Protein AF-A0A1H6I3E4-F1 (afdb_monomer_lite)

pLDDT: mean 81.03, std 18.23, range [47.19, 98.0]

Secondary structure (DSSP, 8-state):
------------TTSSTTPPPPHHHHHT-HHHHHHHHHTT--HHHHHHHHHHHHHHHHTT-

Sequence (61 aa):
MAHRIPMTTQTAPFARAGDEPTLTDLLADPVLHALLRCDRLSEGDLRTAIERGRAALRQRG

Organism: Magnetospirillum fulvum (NCBI:txid1082)

Structure (mmCIF, N/CA/C/O backbone):
data_AF-A0A1H6I3E4-F1
#
_entry.id   AF-A0A1H6I3E4-F1
#
loop_
_atom_site.group_PDB
_atom_site.id
_atom_site.type_symbol
_atom_site.label_atom_id
_atom_site.label_alt_id
_atom_site.label_comp_id
_atom_site.label_asym_id
_atom_site.label_entity_id
_atom_site.label_seq_id
_atom_site.pdbx_PDB_ins_code
_atom_site.Cartn_x
_atom_site.Cartn_y
_atom_site.Cartn_z
_atom_site.occupancy
_atom_site.B_iso_or_equiv
_atom_site.auth_seq_id
_atom_site.auth_comp_id
_atom_site.auth_asym_id
_atom_site.auth_atom_id
_atom_site.pdbx_PDB_model_num
ATOM 1 N N . MET A 1 1 ? 31.334 -18.767 -22.776 1.00 47.19 1 MET A N 1
ATOM 2 C CA . MET A 1 1 ? 30.519 -17.727 -23.440 1.00 47.19 1 MET A CA 1
ATOM 3 C C . MET A 1 1 ? 29.674 -17.052 -22.373 1.00 47.19 1 MET A C 1
ATOM 5 O O . MET A 1 1 ? 28.896 -17.740 -21.731 1.00 47.19 1 MET A O 1
ATOM 9 N N . ALA A 1 2 ? 29.906 -15.769 -22.087 1.00 49.09 2 ALA A N 1
ATOM 10 C CA . ALA A 1 2 ? 29.208 -15.053 -21.018 1.00 49.09 2 ALA A CA 1
ATOM 11 C C . ALA A 1 2 ? 27.953 -14.371 -21.583 1.00 49.09 2 ALA A C 1
ATOM 13 O O . ALA A 1 2 ? 28.059 -13.479 -22.424 1.00 49.09 2 ALA A O 1
ATOM 14 N N . HIS A 1 3 ? 26.771 -14.801 -21.139 1.00 49.56 3 HIS A N 1
ATOM 15 C CA . HIS A 1 3 ? 25.512 -14.136 -21.464 1.00 49.56 3 HIS A CA 1
ATOM 16 C C . HIS A 1 3 ? 25.431 -12.804 -20.711 1.00 49.56 3 HIS A C 1
ATOM 18 O O . HIS A 1 3 ? 25.275 -12.766 -19.493 1.00 49.56 3 HIS A O 1
ATOM 24 N N . ARG A 1 4 ? 25.551 -11.699 -21.449 1.00 57.00 4 ARG A N 1
ATOM 25 C CA . ARG A 1 4 ? 25.31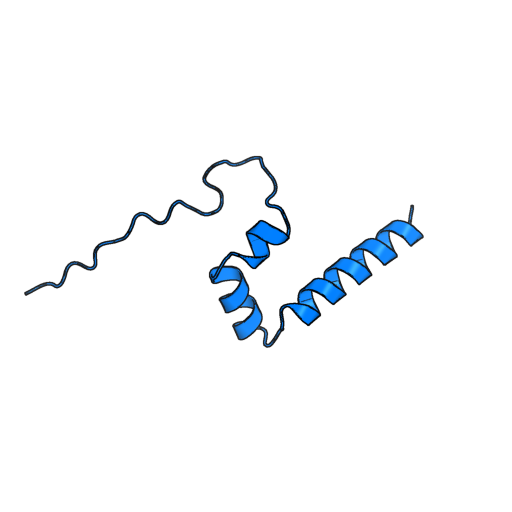0 -10.349 -20.942 1.00 57.00 4 ARG A CA 1
ATOM 26 C C . ARG A 1 4 ? 23.799 -10.137 -20.876 1.00 57.00 4 ARG A C 1
ATOM 28 O O . ARG A 1 4 ? 23.161 -9.979 -21.912 1.00 57.00 4 ARG A O 1
ATOM 35 N N . ILE A 1 5 ? 23.235 -10.158 -19.672 1.00 62.72 5 ILE A N 1
ATOM 36 C CA . ILE A 1 5 ? 21.855 -9.723 -19.438 1.00 62.72 5 ILE A CA 1
ATOM 37 C C . ILE A 1 5 ? 21.816 -8.220 -19.758 1.00 62.72 5 ILE A C 1
ATOM 39 O O . ILE A 1 5 ? 22.579 -7.464 -19.146 1.00 62.72 5 ILE A O 1
ATOM 43 N N . PRO A 1 6 ? 21.015 -7.756 -20.733 1.00 51.84 6 PRO A N 1
ATOM 44 C CA . PRO A 1 6 ? 20.837 -6.331 -20.938 1.00 51.84 6 PRO A CA 1
ATOM 45 C C . PRO A 1 6 ? 20.126 -5.778 -19.704 1.00 51.84 6 PRO A C 1
ATOM 47 O O . PRO A 1 6 ? 18.965 -6.091 -19.453 1.00 51.84 6 PRO A O 1
ATOM 50 N N . MET A 1 7 ? 20.842 -4.980 -18.912 1.00 52.31 7 MET A N 1
ATOM 51 C CA . MET A 1 7 ? 20.222 -4.153 -17.887 1.00 52.31 7 MET A CA 1
ATOM 52 C C . MET A 1 7 ? 19.397 -3.109 -18.627 1.00 52.31 7 MET A C 1
ATOM 54 O O . MET A 1 7 ? 19.928 -2.100 -19.088 1.00 52.31 7 MET A O 1
ATOM 58 N N . THR A 1 8 ? 18.109 -3.387 -18.817 1.00 56.81 8 THR A N 1
ATOM 59 C CA . THR A 1 8 ? 17.145 -2.346 -19.143 1.00 56.81 8 THR A CA 1
ATOM 60 C C . THR A 1 8 ? 17.314 -1.280 -18.075 1.00 56.81 8 THR A C 1
ATOM 62 O O . THR A 1 8 ? 17.139 -1.570 -16.891 1.00 56.81 8 THR A O 1
ATOM 65 N N . THR A 1 9 ? 17.726 -0.081 -18.480 1.00 55.84 9 THR A N 1
ATOM 66 C CA . THR A 1 9 ? 17.705 1.121 -17.649 1.00 55.84 9 THR A CA 1
ATOM 67 C C . THR A 1 9 ? 16.261 1.359 -17.255 1.00 55.84 9 THR A C 1
ATOM 69 O O . THR A 1 9 ? 15.508 2.030 -17.955 1.00 55.84 9 THR A O 1
ATOM 72 N N . GLN A 1 10 ? 15.868 0.706 -16.169 1.00 51.16 10 GLN A N 1
ATOM 73 C CA . GLN A 1 10 ? 14.643 0.958 -15.454 1.00 51.16 10 GLN A CA 1
ATOM 74 C C . GLN A 1 10 ? 14.696 2.437 -15.097 1.00 51.16 10 GLN A C 1
ATOM 76 O O . GLN A 1 10 ? 15.590 2.869 -14.368 1.00 51.16 10 GLN A O 1
ATOM 81 N N . THR A 1 11 ? 13.809 3.225 -15.700 1.00 53.62 11 THR A N 1
ATOM 82 C CA . THR A 1 11 ? 13.535 4.596 -15.286 1.00 53.62 11 THR A CA 1
ATOM 83 C C . THR A 1 11 ? 13.298 4.511 -13.791 1.00 53.62 11 THR A C 1
ATOM 85 O O . THR A 1 11 ? 12.339 3.865 -13.370 1.00 53.62 11 THR A O 1
ATOM 88 N N . ALA A 1 12 ? 14.251 5.005 -12.999 1.00 55.84 12 ALA A N 1
ATOM 89 C CA . ALA A 1 12 ? 14.220 4.817 -11.562 1.00 55.84 12 ALA A CA 1
ATOM 90 C C . ALA A 1 12 ? 12.848 5.292 -11.063 1.00 55.84 12 ALA A C 1
ATOM 92 O O . ALA A 1 12 ? 12.490 6.445 -11.348 1.00 55.84 12 ALA A O 1
ATOM 93 N N . PRO A 1 13 ? 12.059 4.453 -10.361 1.00 52.78 13 PRO A N 1
ATOM 94 C CA . PRO A 1 13 ? 10.977 5.020 -9.577 1.00 52.78 13 PRO A CA 1
ATOM 95 C C . PRO A 1 13 ? 11.674 6.058 -8.680 1.00 52.78 13 PRO A C 1
ATOM 97 O O . PRO A 1 13 ? 12.772 5.790 -8.196 1.00 52.78 13 PRO A O 1
ATOM 100 N N . PHE A 1 14 ? 11.149 7.281 -8.580 1.00 56.78 14 PHE A N 1
ATOM 101 C CA . PHE A 1 14 ? 11.789 8.428 -7.895 1.00 56.78 14 PHE A CA 1
ATOM 102 C C . PHE A 1 14 ? 12.880 9.212 -8.671 1.00 56.78 14 PHE A C 1
ATOM 104 O O . PHE A 1 14 ? 13.675 9.919 -8.054 1.00 56.78 14 PHE A O 1
ATOM 111 N N . ALA A 1 15 ? 12.909 9.180 -10.013 1.00 51.62 15 ALA A N 1
ATOM 112 C CA . ALA A 1 15 ? 13.852 9.966 -10.839 1.00 51.62 15 ALA A CA 1
ATOM 113 C C . ALA A 1 15 ? 13.890 11.492 -10.550 1.00 51.62 15 ALA A C 1
ATOM 115 O O . ALA A 1 15 ? 14.862 12.161 -10.905 1.00 51.62 15 ALA A O 1
ATOM 116 N N . ARG A 1 16 ? 12.863 12.044 -9.887 1.00 56.56 16 ARG A N 1
ATOM 117 C CA . ARG A 1 16 ? 12.883 13.368 -9.250 1.00 56.56 16 ARG A CA 1
ATOM 118 C C . ARG A 1 16 ? 12.653 13.223 -7.749 1.00 56.56 16 ARG A C 1
ATOM 120 O O . ARG A 1 16 ? 11.566 12.857 -7.319 1.00 56.56 16 ARG A O 1
ATOM 127 N N . ALA A 1 17 ? 13.664 13.560 -6.956 1.00 62.00 17 ALA A N 1
ATOM 128 C CA . ALA A 1 17 ? 13.480 13.791 -5.531 1.00 62.00 17 ALA A CA 1
ATOM 129 C C . ALA A 1 17 ? 12.602 15.041 -5.328 1.00 62.00 17 ALA A C 1
ATOM 131 O O . ALA A 1 17 ? 12.885 16.081 -5.922 1.00 62.00 17 ALA A O 1
ATOM 132 N N . GLY A 1 18 ? 11.569 14.942 -4.489 1.00 65.62 18 GLY A N 1
ATOM 133 C CA . GLY A 1 18 ? 10.755 16.086 -4.051 1.00 65.62 18 GLY A CA 1
ATOM 134 C C . GLY A 1 18 ? 9.266 16.015 -4.392 1.00 65.62 18 GLY A C 1
ATOM 135 O O . GLY A 1 18 ? 8.488 16.677 -3.714 1.00 65.62 18 GLY A O 1
ATOM 136 N N . ASP A 1 19 ? 8.864 15.182 -5.354 1.00 76.19 19 ASP A N 1
ATOM 137 C CA . ASP A 1 19 ? 7.451 14.973 -5.686 1.00 76.19 19 ASP A CA 1
ATOM 138 C C . ASP A 1 19 ? 6.950 13.684 -5.022 1.00 76.19 19 ASP A C 1
ATOM 140 O O . ASP A 1 19 ? 7.451 12.590 -5.297 1.00 76.19 19 ASP A O 1
ATOM 144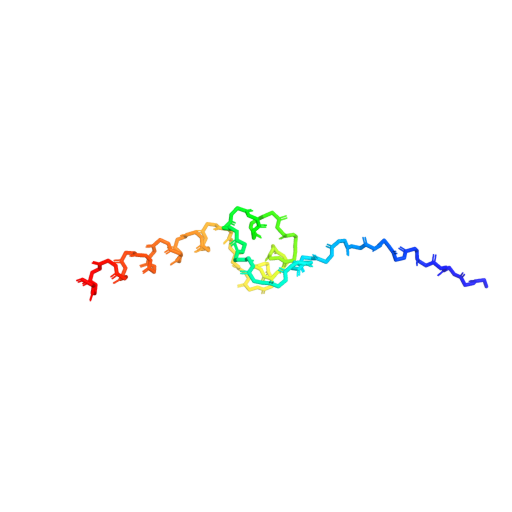 N N . GLU A 1 20 ? 5.977 13.810 -4.120 1.00 81.75 20 GLU A N 1
ATOM 145 C CA . GLU A 1 20 ? 5.347 12.650 -3.489 1.00 81.75 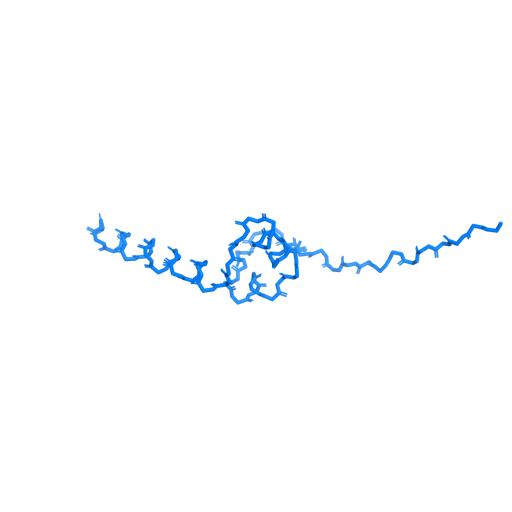20 GLU A CA 1
ATOM 146 C C . GLU A 1 20 ? 4.509 11.886 -4.533 1.00 81.75 20 GLU A C 1
ATOM 148 O O . GLU A 1 20 ? 3.651 12.492 -5.185 1.00 81.75 20 GLU A O 1
ATOM 153 N N . PRO A 1 21 ? 4.737 10.572 -4.727 1.00 84.00 21 PRO A N 1
ATOM 154 C CA . PRO A 1 21 ? 3.964 9.781 -5.675 1.00 84.00 21 PRO A CA 1
ATOM 155 C C . PRO A 1 21 ? 2.509 9.672 -5.223 1.00 84.00 21 PRO A C 1
ATOM 157 O O . PRO A 1 21 ? 2.209 9.545 -4.032 1.00 84.00 21 PRO A O 1
ATOM 160 N N . THR A 1 22 ? 1.580 9.661 -6.178 1.00 88.50 22 THR A N 1
ATOM 161 C CA . THR A 1 22 ? 0.179 9.412 -5.840 1.00 88.50 22 THR A CA 1
ATOM 162 C C . THR A 1 22 ? -0.014 7.952 -5.426 1.00 88.50 22 THR A C 1
ATOM 164 O O . THR A 1 22 ? 0.759 7.065 -5.793 1.00 88.50 22 THR A O 1
ATOM 167 N N . LEU A 1 23 ? -1.102 7.659 -4.704 1.00 88.38 23 LEU A N 1
ATOM 168 C CA . LEU A 1 23 ? -1.459 6.271 -4.392 1.00 88.38 23 LEU A CA 1
ATOM 169 C C . LEU A 1 23 ? -1.620 5.425 -5.667 1.00 88.38 23 LEU A C 1
ATOM 171 O O . LEU A 1 23 ? -1.276 4.249 -5.667 1.00 88.38 23 LEU A O 1
ATOM 175 N N . THR A 1 24 ? -2.122 6.015 -6.753 1.00 89.88 24 THR A N 1
ATOM 176 C CA . THR A 1 24 ? -2.256 5.330 -8.043 1.00 89.88 24 THR A CA 1
ATOM 177 C C . THR A 1 24 ? -0.895 4.946 -8.617 1.00 89.88 24 THR A C 1
ATOM 179 O O . THR A 1 24 ? -0.743 3.820 -9.082 1.00 89.88 24 THR A O 1
ATOM 182 N N . ASP A 1 25 ? 0.097 5.837 -8.532 1.00 90.50 25 ASP A N 1
ATOM 183 C CA . ASP A 1 25 ? 1.458 5.560 -9.007 1.00 90.50 25 ASP A CA 1
ATOM 184 C C . ASP A 1 25 ? 2.097 4.423 -8.206 1.00 90.50 25 ASP A C 1
ATOM 186 O O . ASP A 1 25 ? 2.683 3.508 -8.779 1.00 90.50 25 ASP A O 1
ATOM 190 N N . LEU A 1 26 ? 1.912 4.434 -6.882 1.00 89.62 26 LEU A N 1
ATOM 191 C CA . LEU A 1 26 ? 2.389 3.368 -6.002 1.00 89.62 26 LEU A CA 1
ATOM 192 C C . LEU A 1 26 ? 1.731 2.023 -6.334 1.00 89.62 26 LEU A C 1
ATOM 194 O O . LEU A 1 26 ? 2.412 1.006 -6.410 1.00 89.62 26 LEU A O 1
ATOM 198 N N . LEU A 1 27 ? 0.419 2.004 -6.581 1.00 92.00 27 LEU A N 1
ATOM 199 C CA . LEU A 1 27 ? -0.311 0.786 -6.948 1.00 92.00 27 LEU A CA 1
ATOM 200 C C . LEU A 1 27 ? 0.025 0.271 -8.354 1.00 92.00 27 LEU A C 1
ATOM 202 O O . LEU A 1 27 ? -0.226 -0.898 -8.642 1.00 92.00 27 LEU A O 1
ATOM 206 N N . ALA A 1 28 ? 0.599 1.100 -9.224 1.00 90.75 28 ALA A N 1
ATOM 207 C CA . ALA A 1 28 ? 1.130 0.658 -10.509 1.00 90.75 28 ALA A CA 1
ATOM 208 C C . ALA A 1 28 ? 2.533 0.027 -10.387 1.00 90.75 28 ALA A C 1
ATOM 210 O O . ALA A 1 28 ? 2.998 -0.601 -11.341 1.00 90.75 28 ALA A O 1
ATOM 211 N N . ASP A 1 29 ? 3.205 0.159 -9.236 1.00 89.62 29 ASP A N 1
ATOM 212 C CA . ASP A 1 29 ? 4.566 -0.334 -9.037 1.00 89.62 29 ASP A CA 1
ATOM 213 C C . ASP A 1 29 ? 4.590 -1.859 -8.783 1.00 89.62 29 ASP A C 1
ATOM 215 O O . ASP A 1 29 ? 4.086 -2.338 -7.758 1.00 89.62 29 ASP A O 1
ATOM 219 N N . PRO A 1 30 ? 5.215 -2.666 -9.665 1.00 91.38 30 PRO A N 1
ATOM 220 C CA . PRO A 1 30 ? 5.341 -4.107 -9.455 1.00 91.38 30 PRO A CA 1
ATOM 221 C C . PRO A 1 30 ? 6.153 -4.476 -8.202 1.00 91.38 30 PRO A C 1
ATOM 223 O O . PRO A 1 30 ? 5.954 -5.564 -7.653 1.00 91.38 30 PRO A O 1
ATOM 226 N N . VAL A 1 31 ? 7.048 -3.601 -7.730 1.00 93.69 31 VAL A N 1
ATOM 227 C CA . VAL A 1 31 ? 7.800 -3.800 -6.484 1.00 93.69 31 VAL A CA 1
ATOM 228 C C . VAL A 1 31 ? 6.861 -3.741 -5.285 1.00 93.69 31 VAL A C 1
ATOM 230 O O . VAL A 1 31 ? 6.946 -4.610 -4.417 1.00 93.69 31 VAL A O 1
ATOM 233 N N . LEU A 1 32 ? 5.912 -2.798 -5.257 1.00 93.69 32 LEU A N 1
ATOM 234 C CA . LEU A 1 32 ? 4.909 -2.736 -4.192 1.00 93.69 32 LEU A CA 1
ATOM 235 C C . LEU A 1 32 ? 4.094 -4.033 -4.133 1.00 93.69 32 LEU A C 1
ATOM 237 O O . LEU A 1 32 ? 3.925 -4.608 -3.061 1.00 93.69 32 LEU A O 1
ATOM 241 N N . HIS A 1 33 ? 3.652 -4.550 -5.282 1.00 94.56 33 HIS A N 1
ATOM 242 C CA . HIS A 1 33 ? 2.925 -5.826 -5.342 1.00 94.56 33 HIS A CA 1
ATOM 243 C C . HIS A 1 33 ? 3.759 -7.017 -4.863 1.00 94.56 33 HIS A C 1
ATOM 245 O O . HIS A 1 33 ? 3.226 -7.941 -4.244 1.00 94.56 33 HIS A O 1
ATOM 251 N N . ALA A 1 34 ? 5.065 -7.018 -5.137 1.00 95.06 34 ALA A N 1
ATOM 252 C CA . ALA A 1 34 ? 5.968 -8.039 -4.619 1.00 95.06 34 ALA A CA 1
ATOM 253 C C . ALA A 1 34 ? 6.072 -7.973 -3.086 1.00 95.06 34 ALA A C 1
ATOM 255 O O . ALA A 1 34 ? 5.993 -9.015 -2.436 1.00 95.06 34 ALA A O 1
ATOM 256 N N . LEU A 1 35 ? 6.173 -6.769 -2.514 1.00 96.38 35 LEU A N 1
ATOM 257 C CA . LEU A 1 35 ? 6.203 -6.557 -1.064 1.00 96.38 35 LEU A CA 1
ATOM 258 C C . LEU A 1 35 ? 4.894 -6.996 -0.398 1.00 96.38 35 LEU A C 1
ATOM 260 O O . LEU A 1 35 ? 4.929 -7.801 0.528 1.00 96.38 35 LEU A O 1
ATOM 264 N N . LEU A 1 36 ? 3.743 -6.571 -0.932 1.00 96.69 36 LEU A N 1
ATOM 265 C CA . LEU A 1 36 ? 2.431 -6.999 -0.436 1.00 96.69 36 LEU A CA 1
ATOM 266 C C . LEU A 1 36 ? 2.320 -8.528 -0.406 1.00 96.69 36 LEU A C 1
ATOM 268 O O . LEU A 1 36 ? 1.864 -9.102 0.579 1.00 96.69 36 LEU A O 1
ATOM 272 N N . ARG A 1 37 ? 2.808 -9.211 -1.448 1.00 96.44 37 ARG A N 1
ATOM 273 C CA . ARG A 1 37 ? 2.813 -10.677 -1.500 1.00 96.44 37 ARG A CA 1
ATOM 274 C C . ARG A 1 37 ? 3.711 -11.304 -0.434 1.00 96.44 37 ARG A C 1
ATOM 276 O O . ARG A 1 37 ? 3.294 -12.291 0.172 1.00 96.44 37 ARG A O 1
ATOM 283 N N . CYS A 1 38 ? 4.912 -10.767 -0.215 1.00 98.00 38 CYS A N 1
ATOM 284 C CA . CYS A 1 38 ? 5.809 -11.225 0.853 1.00 98.00 38 CYS A CA 1
ATOM 285 C C . CYS A 1 38 ? 5.130 -11.131 2.224 1.00 98.00 38 CYS A C 1
ATOM 287 O O . CYS A 1 38 ? 5.212 -12.071 3.017 1.00 98.00 38 CYS A O 1
ATOM 289 N N . ASP A 1 39 ? 4.374 -10.056 2.435 1.00 97.81 39 ASP A N 1
ATOM 290 C CA . ASP A 1 39 ? 3.654 -9.788 3.680 1.00 97.81 39 ASP A CA 1
ATOM 291 C C . ASP A 1 39 ? 2.270 -10.460 3.743 1.00 97.81 39 ASP A C 1
ATOM 293 O O . ASP A 1 39 ? 1.561 -10.336 4.741 1.00 97.81 39 ASP A O 1
ATOM 297 N N . ARG A 1 40 ? 1.885 -11.217 2.704 1.00 97.81 40 ARG A N 1
ATOM 298 C CA . ARG A 1 40 ? 0.565 -11.861 2.547 1.00 97.81 40 ARG A CA 1
ATOM 299 C C . ARG A 1 40 ? -0.607 -10.878 2.627 1.00 97.81 40 ARG A C 1
ATOM 301 O O . ARG A 1 40 ? -1.689 -11.231 3.092 1.00 97.81 40 ARG A O 1
ATOM 308 N N . LEU A 1 41 ? -0.389 -9.662 2.149 1.00 97.56 41 LEU A N 1
ATOM 309 C CA . LEU A 1 41 ? -1.384 -8.608 2.047 1.00 97.56 41 LEU A CA 1
ATOM 310 C C . LEU A 1 41 ? -1.929 -8.520 0.622 1.00 97.56 41 LEU A C 1
ATOM 312 O O . LEU A 1 41 ? -1.226 -8.759 -0.362 1.00 97.56 41 LEU A O 1
ATOM 316 N N . SER A 1 42 ? -3.197 -8.142 0.517 1.00 96.00 42 SER A N 1
ATOM 317 C CA . SER A 1 42 ? -3.831 -7.760 -0.740 1.00 96.00 42 SER A CA 1
ATOM 318 C C . SER A 1 42 ? -3.827 -6.240 -0.924 1.00 96.00 42 SER A C 1
ATOM 320 O O . SER A 1 42 ? -3.688 -5.468 0.027 1.00 96.00 42 SER A O 1
ATOM 322 N N . GLU A 1 43 ? -4.064 -5.781 -2.155 1.00 94.94 43 GLU A N 1
ATOM 323 C CA . GLU A 1 43 ? -4.332 -4.360 -2.415 1.00 94.94 43 GLU A CA 1
ATOM 324 C C . GLU A 1 43 ? -5.543 -3.849 -1.608 1.00 94.94 43 GLU A C 1
ATOM 326 O O . GLU A 1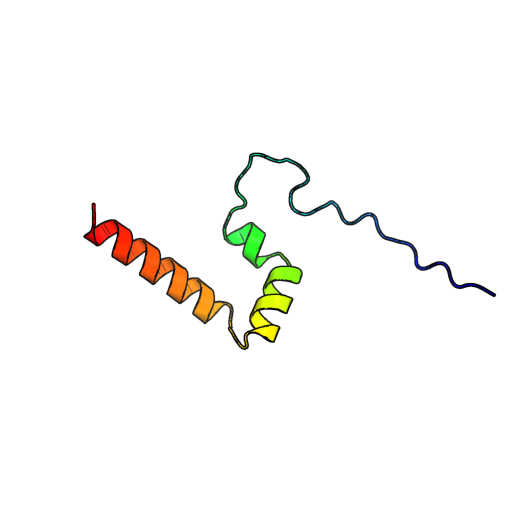 43 ? -5.553 -2.707 -1.144 1.00 94.94 43 GLU A O 1
ATOM 331 N N . GLY A 1 44 ? -6.558 -4.695 -1.396 1.00 95.50 44 GLY A N 1
ATOM 332 C CA . GLY A 1 44 ? -7.734 -4.356 -0.594 1.00 95.50 44 GLY A CA 1
ATOM 333 C C . GLY A 1 44 ? -7.391 -4.068 0.870 1.00 95.50 44 GLY A C 1
ATOM 334 O O . GLY A 1 44 ? -7.932 -3.121 1.452 1.00 95.50 44 GLY A O 1
ATOM 335 N N . ASP A 1 45 ? -6.449 -4.821 1.443 1.00 96.38 45 ASP A N 1
ATOM 336 C CA . ASP A 1 45 ? -5.953 -4.596 2.805 1.00 96.38 45 ASP A CA 1
ATOM 337 C C . ASP A 1 45 ? -5.240 -3.246 2.908 1.00 96.38 45 ASP A C 1
ATOM 339 O O . ASP A 1 45 ? -5.517 -2.461 3.818 1.00 96.38 45 ASP A O 1
ATOM 343 N N . LEU A 1 46 ? -4.391 -2.932 1.923 1.00 95.06 46 LEU A N 1
ATOM 344 C CA . LEU A 1 46 ? -3.690 -1.652 1.846 1.00 95.06 46 LEU A CA 1
ATOM 345 C C . LEU A 1 46 ? -4.671 -0.475 1.740 1.00 95.06 46 LEU A C 1
ATOM 347 O O . LEU A 1 46 ? -4.581 0.483 2.511 1.00 95.06 46 LEU A O 1
ATOM 351 N N . ARG A 1 47 ? -5.655 -0.555 0.835 1.00 94.75 47 ARG A N 1
ATOM 352 C CA . ARG A 1 47 ? -6.695 0.482 0.684 1.00 94.75 47 ARG A CA 1
ATOM 353 C C . ARG A 1 47 ? -7.484 0.682 1.975 1.00 94.75 47 ARG A C 1
ATOM 355 O O . ARG A 1 47 ? -7.715 1.817 2.390 1.00 94.75 47 ARG A O 1
ATOM 362 N N . THR A 1 48 ? -7.849 -0.411 2.638 1.00 96.44 48 THR A N 1
ATOM 363 C CA . THR A 1 48 ? -8.564 -0.372 3.920 1.00 96.44 48 THR A CA 1
ATOM 364 C C . THR A 1 48 ? -7.726 0.300 5.007 1.00 96.44 48 THR A C 1
ATOM 366 O O . THR A 1 48 ? -8.248 1.119 5.766 1.00 96.44 48 THR A O 1
ATOM 369 N N . ALA A 1 49 ? -6.429 -0.007 5.086 1.00 96.00 49 ALA A N 1
ATOM 370 C CA . ALA A 1 49 ? -5.519 0.611 6.046 1.00 96.00 49 ALA A CA 1
ATOM 371 C C . ALA A 1 49 ? -5.400 2.130 5.831 1.00 96.00 49 ALA A C 1
ATOM 373 O O . ALA A 1 49 ? -5.488 2.894 6.796 1.00 96.00 49 ALA A O 1
ATOM 374 N N . ILE A 1 50 ? -5.286 2.573 4.575 1.00 94.81 50 ILE A N 1
ATOM 375 C CA . ILE A 1 50 ? -5.225 3.997 4.214 1.00 94.81 50 ILE A CA 1
ATOM 376 C C . ILE A 1 50 ? -6.501 4.726 4.639 1.00 94.81 50 ILE A C 1
ATOM 378 O O . ILE A 1 50 ? -6.430 5.766 5.298 1.00 94.81 50 ILE A O 1
ATOM 382 N N . GLU A 1 51 ? -7.673 4.181 4.310 1.00 95.12 51 GLU A N 1
ATOM 383 C CA . GLU A 1 51 ? -8.947 4.811 4.670 1.00 95.12 51 GLU A CA 1
ATOM 384 C C . GLU A 1 51 ? -9.158 4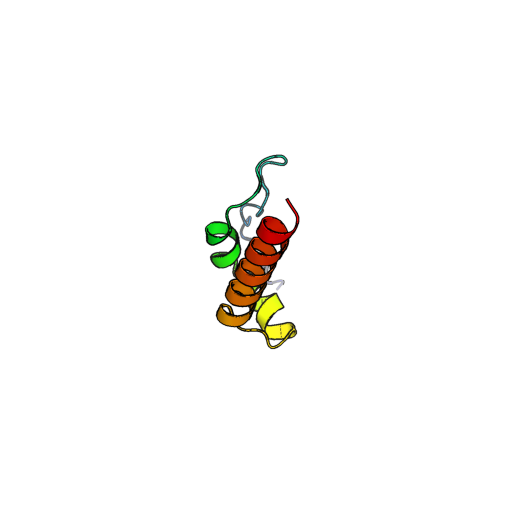.877 6.186 1.00 95.12 51 GLU A C 1
ATOM 386 O O . GLU A 1 51 ? -9.592 5.910 6.705 1.00 95.12 51 GLU A O 1
ATOM 391 N N . ARG A 1 52 ? -8.768 3.829 6.923 1.00 96.88 52 ARG A N 1
ATOM 392 C CA . ARG A 1 52 ? -8.766 3.843 8.395 1.00 96.88 52 ARG A CA 1
ATOM 393 C C . ARG A 1 52 ? -7.853 4.936 8.950 1.00 96.88 52 ARG A C 1
ATOM 395 O O . ARG A 1 52 ? -8.269 5.668 9.846 1.00 96.88 52 ARG A O 1
ATOM 402 N N . GLY A 1 53 ? -6.648 5.085 8.400 1.00 96.38 53 GLY A N 1
ATOM 403 C CA . GLY A 1 53 ? -5.711 6.141 8.788 1.00 96.38 53 GLY A CA 1
ATOM 404 C C . GLY A 1 53 ? -6.281 7.542 8.553 1.00 96.38 53 GLY A C 1
ATOM 405 O O . GLY A 1 53 ? -6.283 8.374 9.460 1.00 96.38 53 GLY A O 1
ATOM 406 N N . ARG A 1 54 ? -6.859 7.788 7.371 1.00 94.50 54 ARG A N 1
ATOM 407 C CA . ARG A 1 54 ? -7.528 9.058 7.038 1.00 94.50 54 ARG A CA 1
ATOM 408 C C . ARG A 1 54 ? -8.696 9.357 7.975 1.00 94.50 54 ARG A C 1
ATOM 410 O O . ARG A 1 54 ? -8.847 10.491 8.423 1.00 94.50 54 ARG A O 1
ATOM 417 N N . ALA A 1 55 ? -9.519 8.354 8.277 1.00 96.06 55 ALA A N 1
ATOM 418 C CA . ALA A 1 55 ? -10.632 8.504 9.207 1.00 96.06 55 ALA A CA 1
ATOM 419 C C . ALA A 1 55 ? -10.151 8.867 10.619 1.00 96.06 55 ALA A C 1
ATOM 421 O O . ALA A 1 55 ? -10.702 9.781 11.225 1.00 96.06 55 ALA A O 1
ATOM 422 N N . ALA A 1 56 ? -9.095 8.213 11.109 1.00 96.06 56 ALA A N 1
ATOM 423 C CA . ALA A 1 56 ? -8.513 8.510 12.414 1.00 96.06 56 ALA A CA 1
ATOM 424 C C . ALA A 1 56 ? -7.915 9.925 12.486 1.00 96.06 56 ALA A C 1
ATOM 426 O O . ALA A 1 56 ? -8.083 10.603 13.497 1.00 96.06 56 ALA A O 1
ATOM 427 N N . LEU A 1 57 ? -7.261 10.396 11.418 1.00 95.06 57 LEU A N 1
ATOM 428 C CA . LEU A 1 57 ? -6.743 11.767 11.343 1.00 95.06 57 LEU A CA 1
ATOM 429 C C . LEU A 1 57 ? -7.870 12.805 11.403 1.00 95.06 57 LEU A C 1
ATOM 431 O O . LEU A 1 57 ? -7.760 13.770 12.151 1.00 95.06 57 LEU A O 1
ATOM 435 N N . ARG A 1 58 ? -8.979 12.575 10.687 1.00 93.81 58 ARG A N 1
ATOM 436 C CA . ARG A 1 58 ? -10.157 13.464 10.717 1.00 93.81 58 ARG A CA 1
ATOM 437 C C . ARG A 1 58 ? -10.836 13.544 12.083 1.00 93.81 58 ARG A C 1
ATOM 439 O O . ARG A 1 58 ? -11.490 14.533 12.359 1.00 93.81 58 ARG A O 1
ATOM 446 N N . GLN A 1 59 ? -10.729 12.504 12.908 1.00 87.50 59 GLN A N 1
ATOM 447 C CA . GLN A 1 59 ?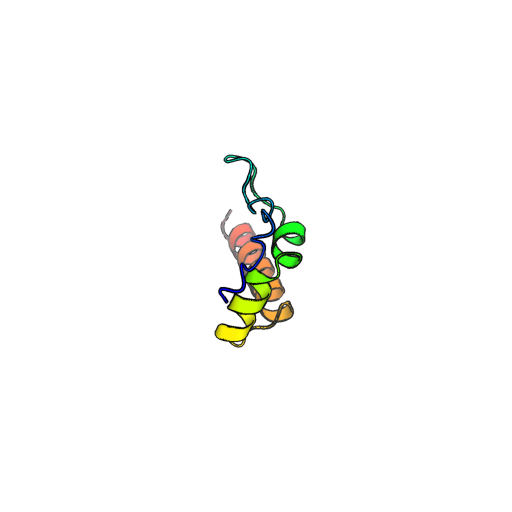 -11.310 12.487 14.257 1.00 87.50 59 GLN A CA 1
ATOM 448 C C . GLN A 1 59 ? -10.416 13.171 15.302 1.00 87.50 59 GLN A C 1
ATOM 450 O O . GLN A 1 59 ? -10.848 13.369 16.434 1.00 87.50 59 GLN A O 1
ATOM 455 N N . ARG A 1 60 ? -9.157 13.465 14.952 1.00 76.62 60 ARG A N 1
ATOM 456 C CA . ARG A 1 60 ? -8.150 14.047 15.852 1.00 76.62 60 ARG A CA 1
ATOM 457 C C . ARG A 1 60 ? -7.866 15.529 15.593 1.00 76.62 60 ARG A C 1
ATOM 459 O O . ARG A 1 60 ? -7.194 16.134 16.424 1.00 76.62 60 ARG A O 1
ATOM 466 N N . GLY A 1 61 ? -8.304 16.064 14.455 1.00 56.12 61 GLY A N 1
ATOM 467 C CA . GLY A 1 61 ? -8.239 17.491 14.117 1.00 56.12 61 GLY A CA 1
ATOM 468 C C . GLY A 1 61 ? -9.572 18.168 14.374 1.00 56.12 61 GLY A C 1
ATOM 469 O O . GLY A 1 61 ? -9.537 19.367 14.715 1.00 56.12 61 GLY A O 1
#

Foldseek 3Di:
DDDDDPPPPDCDPCVDPPDDDDPVRLVVDVVNVVVCVVVVHDPVNVVVVVVVVVVVVVVVD

Radius of gyration: 17.06 Å; chains: 1; bounding box: 42×35×39 Å